Protein AF-A0A1G2QTK4-F1 (afdb_monomer_lite)

Secondary structure (DSSP, 8-state):
-HHHHHHHHHHHHHHHHHHHHHGGGSS--S-SS--HHHHHHTSPPPPTT-HHHHHHHHHHHHHHHHHHHT-HHHHHHHHHHHHHHHHHHHHHHHHS-------------S----HHHHHHHHHHHHHHTS----

Radius of gyration: 35.67 Å; chains: 1; bounding box: 51×39×108 Å

Structure (mmCIF, N/CA/C/O backbone):
data_AF-A0A1G2QTK4-F1
#
_entry.id   AF-A0A1G2QTK4-F1
#
loop_
_atom_site.group_PDB
_atom_site.id
_atom_site.type_symbol
_atom_site.label_atom_id
_atom_site.label_alt_id
_atom_site.label_comp_id
_atom_site.label_asym_id
_atom_site.label_entity_id
_atom_site.label_seq_id
_atom_site.pdbx_PDB_ins_code
_atom_site.Cartn_x
_atom_site.Cartn_y
_atom_site.Cartn_z
_atom_site.occupancy
_atom_site.B_iso_or_equiv
_atom_site.auth_seq_id
_atom_site.auth_comp_id
_atom_site.auth_asym_id
_atom_site.auth_atom_id
_atom_site.pdbx_PDB_model_num
ATOM 1 N N . MET A 1 1 ? -5.286 1.760 17.835 1.00 52.72 1 MET A N 1
ATOM 2 C CA . MET A 1 1 ? -5.553 0.555 17.011 1.00 52.72 1 MET A CA 1
ATOM 3 C C . MET A 1 1 ? -5.730 0.862 15.523 1.00 52.72 1 MET A C 1
ATOM 5 O O . MET A 1 1 ? -5.081 0.203 14.730 1.00 52.72 1 MET A O 1
ATOM 9 N N . LYS A 1 2 ? -6.522 1.873 15.123 1.00 57.59 2 LYS A N 1
ATOM 10 C CA . LYS A 1 2 ? -6.710 2.231 13.698 1.00 57.59 2 LYS A CA 1
ATOM 11 C C . LYS A 1 2 ? -5.396 2.579 12.974 1.00 57.59 2 LYS A C 1
ATOM 13 O O . LYS A 1 2 ? -5.147 2.048 11.907 1.00 57.59 2 LYS A O 1
ATOM 18 N N . SER A 1 3 ? -4.527 3.373 13.609 1.00 71.50 3 SER A N 1
ATOM 19 C CA . SER A 1 3 ? -3.235 3.792 13.029 1.00 71.50 3 SER A CA 1
ATOM 20 C C . SER A 1 3 ? -2.274 2.623 12.752 1.00 71.50 3 SER A C 1
ATOM 22 O O . SER A 1 3 ? -1.705 2.539 11.670 1.00 71.50 3 SER A O 1
ATOM 24 N N . LEU A 1 4 ? -2.167 1.662 13.679 1.00 84.19 4 LEU A N 1
ATOM 25 C CA . LEU A 1 4 ? -1.341 0.459 13.498 1.00 84.19 4 LEU A CA 1
ATOM 26 C C . LEU A 1 4 ? -1.857 -0.432 12.362 1.00 84.19 4 LEU A C 1
ATOM 28 O O . LEU A 1 4 ? -1.067 -0.933 11.572 1.00 84.19 4 LEU A O 1
ATOM 32 N N . PHE A 1 5 ? -3.178 -0.591 12.257 1.00 79.94 5 PHE A N 1
ATOM 33 C CA . PHE A 1 5 ? -3.792 -1.354 11.172 1.00 79.94 5 PHE A CA 1
ATOM 34 C C . PHE A 1 5 ? -3.576 -0.678 9.812 1.00 79.94 5 PHE A C 1
ATOM 36 O O . PHE A 1 5 ? -3.157 -1.333 8.864 1.00 79.94 5 PHE A O 1
ATOM 43 N N . THR A 1 6 ? -3.772 0.641 9.722 1.00 83.44 6 THR A N 1
ATOM 44 C CA . THR A 1 6 ? -3.485 1.410 8.502 1.00 83.44 6 THR A CA 1
ATOM 45 C C . THR A 1 6 ? -2.008 1.323 8.112 1.00 83.44 6 THR A C 1
ATOM 47 O O . THR A 1 6 ? -1.704 1.121 6.940 1.00 83.44 6 THR A O 1
ATOM 50 N N . ALA A 1 7 ? -1.090 1.419 9.077 1.00 86.38 7 ALA A N 1
ATOM 51 C CA . ALA A 1 7 ? 0.343 1.289 8.827 1.00 86.38 7 ALA A CA 1
ATOM 52 C C . ALA A 1 7 ? 0.720 -0.115 8.326 1.00 86.38 7 ALA A C 1
ATOM 54 O O . ALA A 1 7 ? 1.494 -0.231 7.381 1.00 86.38 7 ALA A O 1
ATOM 55 N N . LEU A 1 8 ? 0.137 -1.172 8.904 1.00 86.12 8 LEU A N 1
ATOM 56 C CA . LEU A 1 8 ? 0.364 -2.555 8.477 1.00 86.12 8 LEU A CA 1
ATOM 57 C C . LEU A 1 8 ? -0.138 -2.799 7.046 1.00 86.12 8 LEU A C 1
ATOM 59 O O . LEU A 1 8 ? 0.553 -3.433 6.253 1.00 86.12 8 LEU A O 1
ATOM 63 N N . VAL A 1 9 ? -1.316 -2.264 6.704 1.00 85.75 9 VAL A N 1
ATOM 64 C CA . VAL A 1 9 ? -1.867 -2.347 5.344 1.00 85.75 9 VAL A CA 1
ATOM 65 C C . VAL A 1 9 ? -0.983 -1.580 4.359 1.00 85.75 9 VAL A C 1
ATOM 67 O O . VAL A 1 9 ? -0.624 -2.113 3.319 1.00 85.75 9 VAL A O 1
ATOM 70 N N . LEU A 1 10 ? -0.553 -0.359 4.679 1.00 85.50 10 LEU A N 1
ATOM 71 C CA . LEU A 1 10 ? 0.354 0.384 3.797 1.00 85.50 10 LEU A CA 1
ATOM 72 C C . LEU A 1 10 ? 1.693 -0.344 3.608 1.00 85.50 10 LEU A C 1
ATOM 74 O O . LEU A 1 10 ? 2.182 -0.446 2.485 1.00 85.50 10 LEU A O 1
ATOM 78 N N . ALA A 1 11 ? 2.257 -0.898 4.682 1.00 82.94 11 ALA A N 1
ATOM 79 C CA . ALA A 1 11 ? 3.500 -1.657 4.627 1.00 82.94 11 ALA A CA 1
ATOM 80 C C . ALA A 1 11 ? 3.375 -2.930 3.774 1.00 82.94 11 ALA A C 1
ATOM 82 O O . ALA A 1 11 ? 4.310 -3.254 3.046 1.00 82.94 11 ALA A O 1
ATOM 83 N N . SER A 1 12 ? 2.234 -3.628 3.806 1.00 78.56 12 SER A N 1
ATOM 84 C CA . SER A 1 12 ? 2.024 -4.816 2.971 1.00 78.56 12 SER A CA 1
ATOM 85 C C . SER A 1 12 ? 1.910 -4.469 1.487 1.00 78.56 12 SER A C 1
ATOM 87 O O . SER A 1 12 ? 2.503 -5.162 0.662 1.00 78.56 12 SER A O 1
ATOM 89 N N . PHE A 1 13 ? 1.239 -3.367 1.136 1.00 78.31 13 PHE A N 1
ATOM 90 C CA . PHE A 1 13 ? 1.187 -2.875 -0.245 1.00 78.31 13 PHE A CA 1
ATOM 91 C C . PHE A 1 13 ? 2.569 -2.450 -0.756 1.00 78.31 13 PHE A C 1
ATOM 93 O O . PHE A 1 13 ? 2.962 -2.837 -1.856 1.00 78.31 13 PHE A O 1
ATOM 100 N N . ILE A 1 14 ? 3.335 -1.710 0.050 1.00 79.50 14 ILE A N 1
ATOM 101 C CA . ILE A 1 14 ? 4.710 -1.312 -0.292 1.00 79.50 14 ILE A CA 1
ATOM 102 C C . ILE A 1 14 ? 5.608 -2.548 -0.431 1.00 79.50 14 ILE A C 1
ATOM 104 O O . ILE A 1 14 ? 6.387 -2.642 -1.378 1.00 79.50 14 ILE A O 1
ATOM 108 N N . GLY A 1 15 ? 5.460 -3.520 0.472 1.00 71.25 15 GLY A N 1
ATOM 109 C CA . GLY A 1 15 ? 6.162 -4.796 0.427 1.00 71.25 15 GLY A CA 1
ATOM 110 C C . GLY A 1 15 ? 5.858 -5.576 -0.849 1.00 71.25 15 GLY A C 1
ATOM 111 O O . GLY A 1 15 ? 6.791 -5.984 -1.529 1.00 71.25 15 GLY A O 1
ATOM 112 N N . LEU A 1 16 ? 4.586 -5.729 -1.231 1.00 68.31 16 LEU A N 1
ATOM 113 C CA . LEU A 1 16 ? 4.208 -6.403 -2.479 1.00 68.31 16 LEU A CA 1
ATOM 114 C C . LEU A 1 16 ? 4.822 -5.734 -3.712 1.00 68.31 16 LEU A C 1
ATOM 116 O O . LEU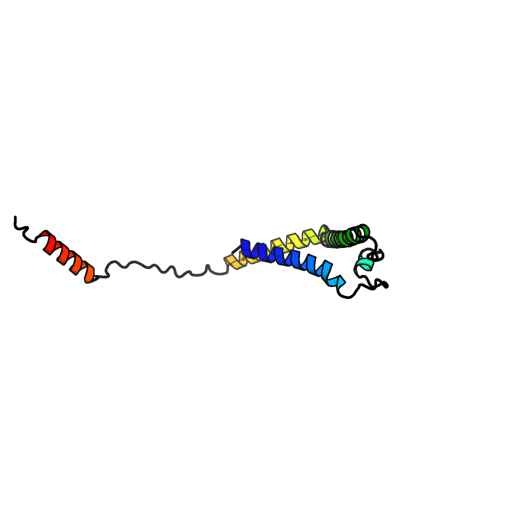 A 1 16 ? 5.288 -6.430 -4.610 1.00 68.31 16 LEU A O 1
ATOM 120 N N . ILE A 1 17 ? 4.846 -4.398 -3.753 1.00 68.88 17 ILE A N 1
ATOM 121 C CA . ILE A 1 17 ? 5.465 -3.654 -4.857 1.00 68.88 17 ILE A CA 1
ATOM 122 C C . ILE A 1 17 ? 6.976 -3.915 -4.880 1.00 68.88 17 ILE A C 1
ATOM 124 O O . ILE A 1 17 ? 7.528 -4.232 -5.931 1.00 68.88 17 ILE A O 1
ATOM 128 N N . GLY A 1 18 ? 7.642 -3.839 -3.724 1.00 63.25 18 GLY A N 1
ATOM 129 C CA . GLY A 1 18 ? 9.074 -4.109 -3.603 1.00 63.25 18 GLY A CA 1
ATOM 130 C C . GLY A 1 18 ? 9.434 -5.542 -3.997 1.00 63.25 18 GLY A C 1
ATOM 131 O O . GLY A 1 18 ? 10.262 -5.751 -4.876 1.00 63.25 18 GLY A O 1
ATOM 132 N N . PHE A 1 19 ? 8.782 -6.544 -3.410 1.00 58.28 19 PHE A N 1
ATOM 133 C CA . PHE A 1 19 ? 9.036 -7.950 -3.725 1.00 58.28 19 PHE A CA 1
ATOM 134 C C . PHE A 1 19 ? 8.650 -8.312 -5.163 1.00 58.28 19 PHE A C 1
ATOM 136 O O . PHE A 1 19 ? 9.341 -9.116 -5.778 1.00 58.28 19 PHE A O 1
ATOM 143 N N . GLY A 1 20 ? 7.609 -7.699 -5.731 1.00 59.72 20 GLY A N 1
ATOM 144 C CA . GLY A 1 20 ? 7.237 -7.901 -7.131 1.00 59.72 20 GLY A CA 1
ATOM 145 C C . GLY A 1 20 ? 8.263 -7.339 -8.118 1.00 59.72 20 GLY A C 1
ATOM 146 O O . GLY A 1 20 ? 8.498 -7.947 -9.155 1.00 59.72 20 GLY A O 1
ATOM 147 N N . VAL A 1 21 ? 8.899 -6.208 -7.789 1.00 59.03 21 VAL A N 1
ATOM 148 C CA . VAL A 1 21 ? 9.918 -5.571 -8.640 1.00 59.03 21 VAL A CA 1
ATOM 149 C C . VAL A 1 21 ? 11.299 -6.194 -8.442 1.00 59.03 21 VAL A C 1
ATOM 151 O O . VAL A 1 21 ? 12.023 -6.356 -9.412 1.00 59.03 21 VAL A O 1
ATOM 154 N N . PHE A 1 22 ? 11.681 -6.551 -7.214 1.00 54.38 22 PHE A N 1
ATOM 155 C CA . PHE A 1 22 ? 13.025 -7.057 -6.908 1.00 54.38 22 PHE A CA 1
ATOM 156 C C . PHE A 1 22 ? 13.123 -8.590 -6.897 1.00 54.38 22 PHE A C 1
ATOM 158 O O . PHE A 1 22 ? 14.178 -9.137 -7.212 1.00 54.38 22 PHE A O 1
ATOM 165 N N . GLY A 1 23 ? 12.036 -9.302 -6.585 1.00 53.31 23 GLY A N 1
ATOM 166 C CA . GLY A 1 23 ? 12.008 -10.768 -6.522 1.00 53.31 23 GLY A CA 1
ATOM 167 C C . GLY A 1 23 ? 12.140 -11.451 -7.885 1.00 53.31 23 GLY A C 1
ATOM 168 O O . GLY A 1 23 ? 12.580 -12.593 -7.959 1.00 53.31 23 GLY A O 1
ATOM 169 N N . THR A 1 24 ? 11.846 -10.743 -8.977 1.00 53.31 24 THR A N 1
ATOM 170 C CA . THR A 1 24 ? 12.010 -11.242 -10.352 1.00 53.31 24 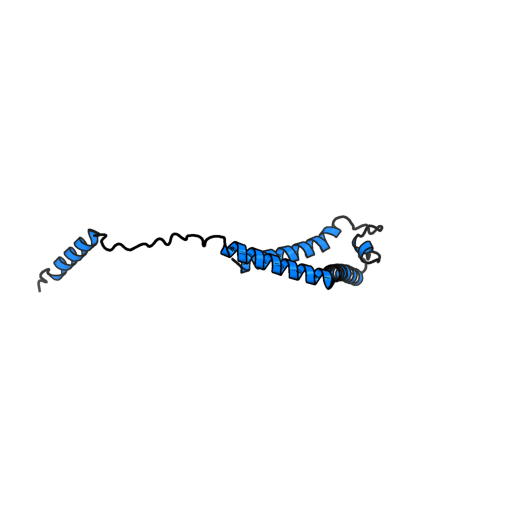THR A CA 1
ATOM 171 C C . THR A 1 24 ? 13.461 -11.237 -10.845 1.00 53.31 24 THR A C 1
ATOM 173 O O . THR A 1 24 ? 13.722 -11.694 -11.953 1.00 53.31 24 THR A O 1
ATOM 176 N N . HIS A 1 25 ? 14.418 -10.732 -10.057 1.00 54.34 25 HIS A N 1
ATOM 177 C CA . HIS A 1 25 ? 15.819 -10.578 -10.477 1.00 54.34 25 HIS A CA 1
ATOM 178 C C . HIS A 1 25 ? 16.786 -11.626 -9.921 1.00 54.34 25 HIS A C 1
ATOM 180 O O . HIS A 1 25 ? 17.960 -11.600 -10.287 1.00 54.34 25 HIS A O 1
ATOM 186 N N . ALA A 1 26 ? 16.333 -12.537 -9.056 1.00 49.09 26 ALA A N 1
ATOM 187 C CA . ALA A 1 26 ? 17.243 -13.431 -8.338 1.00 49.09 26 ALA A CA 1
ATOM 188 C C . ALA A 1 26 ? 17.904 -14.515 -9.219 1.00 49.09 26 ALA A C 1
ATOM 190 O O . ALA A 1 26 ? 18.947 -15.022 -8.826 1.00 49.09 26 ALA A O 1
ATOM 191 N N . ASP A 1 27 ? 17.357 -14.825 -10.403 1.00 46.25 27 ASP A N 1
ATOM 192 C CA . ASP A 1 27 ? 17.882 -15.895 -11.282 1.00 46.25 27 ASP A CA 1
ATOM 193 C C . ASP A 1 27 ? 17.902 -15.530 -12.786 1.00 46.25 27 ASP A C 1
ATOM 195 O O . ASP A 1 27 ? 18.323 -16.305 -13.636 1.00 46.25 27 ASP A O 1
ATOM 199 N N . MET A 1 28 ? 17.467 -14.316 -13.154 1.00 49.47 28 MET A N 1
ATOM 200 C CA . MET A 1 28 ? 17.245 -13.915 -14.558 1.00 49.47 28 MET A CA 1
ATOM 201 C C . MET A 1 28 ? 18.342 -12.998 -15.123 1.00 49.47 28 MET A C 1
ATOM 203 O O . MET A 1 28 ? 18.066 -12.129 -15.949 1.00 49.47 28 MET A O 1
ATOM 207 N N . GLN A 1 29 ? 19.586 -13.140 -14.655 1.00 52.00 29 GLN A N 1
ATOM 208 C CA . GLN A 1 29 ? 20.705 -12.315 -15.140 1.00 52.00 29 GLN A CA 1
ATOM 209 C C . GLN A 1 29 ? 21.130 -12.664 -16.577 1.00 52.00 29 GLN A C 1
ATOM 211 O O . GLN A 1 29 ? 21.695 -11.818 -17.269 1.00 52.00 29 GLN A O 1
ATOM 216 N N . ASN A 1 30 ? 20.784 -13.860 -17.067 1.00 52.25 30 ASN A N 1
ATOM 217 C CA . ASN A 1 30 ? 20.868 -14.179 -18.489 1.00 52.25 30 ASN A CA 1
ATOM 218 C C . ASN A 1 30 ? 19.581 -13.727 -19.182 1.00 52.25 30 ASN A C 1
ATOM 220 O O . ASN A 1 30 ? 18.565 -14.419 -19.191 1.00 52.25 30 ASN A O 1
ATOM 224 N N . HIS A 1 31 ? 19.636 -12.531 -19.766 1.00 56.56 31 HIS A N 1
ATOM 225 C CA . HIS A 1 31 ? 18.590 -11.935 -20.599 1.00 56.56 31 HIS A CA 1
ATOM 226 C C . HIS A 1 31 ? 18.410 -12.662 -21.951 1.00 56.56 31 HIS A C 1
ATOM 228 O O . HIS A 1 31 ? 18.193 -12.012 -22.974 1.00 56.56 31 HIS A O 1
ATOM 234 N N . ASP A 1 32 ? 18.481 -13.994 -21.976 1.00 54.41 32 ASP A N 1
ATOM 235 C CA . ASP A 1 32 ? 18.290 -14.840 -23.162 1.00 54.41 32 ASP A CA 1
ATOM 236 C C . ASP A 1 32 ? 16.793 -14.971 -23.511 1.00 54.41 32 ASP A C 1
ATOM 238 O O . ASP A 1 32 ? 16.256 -16.055 -23.714 1.00 54.41 32 ASP A O 1
ATOM 242 N N . GLY A 1 33 ? 16.082 -13.841 -23.528 1.00 55.56 33 GLY A N 1
ATOM 243 C CA . GLY A 1 33 ? 14.692 -13.736 -23.976 1.00 55.56 33 GLY A CA 1
ATOM 244 C C . GLY A 1 33 ? 13.614 -13.980 -22.914 1.00 55.56 33 GLY A C 1
ATOM 245 O O . GLY A 1 33 ? 12.487 -13.529 -23.095 1.00 55.56 33 GLY A O 1
ATOM 246 N N . ASN A 1 34 ? 13.929 -14.585 -21.765 1.00 59.75 34 ASN A N 1
ATOM 247 C CA . ASN A 1 34 ? 12.920 -14.949 -20.757 1.00 59.75 34 ASN A CA 1
ATOM 248 C C . ASN A 1 34 ? 12.641 -13.861 -19.705 1.00 59.75 34 ASN A C 1
ATOM 250 O O . ASN A 1 34 ? 12.498 -14.147 -18.523 1.00 59.75 34 ASN A O 1
ATOM 254 N N . CYS A 1 35 ? 12.524 -12.592 -20.098 1.00 71.69 35 CYS A N 1
ATOM 255 C CA . CYS A 1 35 ? 12.089 -11.550 -19.166 1.00 71.69 35 CYS A CA 1
ATOM 256 C C . CYS A 1 35 ? 10.562 -11.406 -19.198 1.00 71.69 35 CYS A C 1
ATOM 258 O O . CYS A 1 35 ? 10.000 -10.946 -20.191 1.00 71.69 35 CYS A O 1
ATOM 260 N N . ILE A 1 36 ? 9.873 -11.717 -18.095 1.00 70.81 36 ILE A N 1
ATOM 261 C CA . ILE A 1 36 ? 8.408 -11.554 -18.018 1.00 70.81 36 ILE A CA 1
ATOM 262 C C . ILE A 1 36 ? 7.975 -10.101 -18.277 1.00 70.81 36 ILE A C 1
ATOM 264 O O . ILE A 1 36 ? 6.946 -9.842 -18.897 1.00 70.81 36 ILE A O 1
ATOM 268 N N . ALA A 1 37 ? 8.809 -9.138 -17.882 1.00 69.38 37 ALA A N 1
ATOM 269 C CA . ALA A 1 37 ? 8.567 -7.729 -18.145 1.00 69.38 37 ALA A CA 1
ATOM 270 C C . ALA A 1 37 ? 8.703 -7.357 -19.630 1.00 69.38 37 ALA A C 1
ATOM 272 O O . ALA A 1 37 ? 8.019 -6.438 -20.082 1.00 69.38 37 ALA A O 1
ATOM 273 N N . ALA A 1 38 ? 9.532 -8.079 -20.393 1.00 71.50 38 ALA A N 1
ATOM 274 C CA . ALA A 1 38 ? 9.652 -7.880 -21.834 1.00 71.50 38 ALA A CA 1
ATOM 275 C C . ALA A 1 38 ? 8.360 -8.279 -22.557 1.00 71.50 38 ALA A C 1
ATOM 277 O O . ALA A 1 38 ? 7.876 -7.533 -23.408 1.00 71.50 38 ALA A O 1
ATOM 278 N N . ALA A 1 39 ? 7.740 -9.388 -22.138 1.00 70.19 39 ALA A N 1
ATOM 279 C CA . ALA A 1 39 ? 6.441 -9.819 -22.652 1.00 70.19 39 ALA A CA 1
ATOM 280 C C . ALA A 1 39 ? 5.327 -8.800 -22.351 1.00 70.19 39 ALA A C 1
ATOM 282 O O . ALA A 1 39 ? 4.502 -8.511 -23.212 1.00 70.19 39 ALA A O 1
ATOM 283 N N . VAL A 1 40 ? 5.327 -8.209 -21.150 1.00 69.06 40 VAL A N 1
ATOM 284 C CA . VAL A 1 40 ? 4.313 -7.218 -20.741 1.00 69.06 40 VAL A CA 1
ATOM 285 C C . VAL A 1 40 ? 4.482 -5.872 -21.458 1.00 69.06 40 VAL A C 1
ATOM 287 O O . VAL A 1 40 ? 3.497 -5.173 -21.692 1.00 69.06 40 VAL A O 1
ATOM 290 N N . GLN A 1 41 ? 5.710 -5.473 -21.800 1.00 73.06 41 GLN A N 1
ATOM 291 C CA . GLN A 1 41 ? 5.970 -4.192 -22.471 1.00 73.06 41 GLN A CA 1
ATOM 292 C C . GLN A 1 41 ? 6.120 -4.279 -23.991 1.00 73.06 41 GLN A C 1
ATOM 294 O O . GLN A 1 41 ? 6.129 -3.232 -24.641 1.00 73.06 41 GLN A O 1
ATOM 299 N N . GLY A 1 42 ? 6.276 -5.479 -24.554 1.00 72.12 42 GLY A N 1
ATOM 300 C CA . GLY A 1 42 ? 6.617 -5.665 -25.966 1.00 72.12 42 GLY A CA 1
ATOM 301 C C . GLY A 1 42 ? 7.995 -5.096 -26.327 1.00 72.12 42 GLY A C 1
ATOM 302 O O . GLY A 1 42 ? 8.181 -4.600 -27.435 1.00 72.12 42 GLY A O 1
ATOM 303 N N . LYS A 1 43 ? 8.937 -5.090 -25.375 1.00 74.88 43 LYS A N 1
ATOM 304 C CA . LYS A 1 43 ? 10.294 -4.541 -25.531 1.00 74.88 43 LYS A CA 1
ATOM 305 C C . LYS A 1 43 ? 11.315 -5.476 -24.911 1.00 74.88 43 LYS A C 1
ATOM 307 O O . LYS A 1 43 ? 11.048 -6.023 -23.847 1.00 74.88 43 LYS A O 1
ATOM 312 N N . ASP A 1 44 ? 12.493 -5.581 -25.512 1.00 76.00 44 ASP A N 1
ATOM 313 C CA . ASP A 1 44 ? 13.582 -6.379 -24.951 1.00 76.00 44 ASP A CA 1
ATOM 314 C C . ASP A 1 44 ? 14.026 -5.864 -23.579 1.00 76.00 44 ASP A C 1
ATOM 316 O O . ASP A 1 44 ? 14.013 -4.661 -23.296 1.00 76.00 44 ASP A O 1
ATOM 320 N N . CYS A 1 45 ? 14.442 -6.794 -22.718 1.00 76.38 45 CYS A N 1
ATOM 321 C CA . CYS A 1 45 ? 14.973 -6.445 -21.409 1.00 76.38 45 CYS A CA 1
ATOM 322 C C . CYS A 1 45 ? 16.324 -5.730 -21.579 1.00 76.38 45 CYS A C 1
ATOM 324 O O . CYS A 1 45 ? 17.223 -6.280 -22.226 1.00 76.38 45 CYS A O 1
ATOM 326 N N . PRO A 1 46 ? 16.501 -4.517 -21.025 1.00 72.25 46 PRO A N 1
ATOM 327 C CA . PRO A 1 46 ? 17.756 -3.800 -21.160 1.00 72.25 46 PRO A CA 1
ATOM 328 C C . PRO A 1 46 ? 18.871 -4.571 -20.453 1.00 72.25 46 PRO A C 1
ATOM 330 O O . PRO A 1 46 ? 18.791 -4.841 -19.254 1.00 72.25 46 PRO A O 1
ATOM 333 N N . LYS A 1 47 ? 19.944 -4.874 -21.191 1.00 70.50 47 LYS A N 1
ATOM 334 C CA . LYS A 1 47 ? 21.189 -5.373 -20.598 1.00 70.50 47 LYS A CA 1
ATOM 335 C C . LYS A 1 47 ? 21.710 -4.315 -19.617 1.00 70.50 47 LYS A C 1
ATOM 337 O O . LYS A 1 47 ? 21.609 -3.120 -19.897 1.00 70.50 47 LYS A O 1
ATOM 342 N N . GLN A 1 48 ? 22.289 -4.737 -18.491 1.00 65.00 48 GLN A N 1
ATOM 343 C CA . GLN A 1 48 ? 22.767 -3.879 -17.384 1.00 65.00 48 GLN A CA 1
ATOM 344 C C . GLN A 1 48 ? 23.836 -2.820 -17.753 1.00 65.00 48 GLN A C 1
ATOM 346 O O . GLN A 1 48 ? 24.393 -2.170 -16.875 1.00 65.00 48 GLN A O 1
ATOM 351 N N . SER A 1 49 ? 24.129 -2.598 -19.034 1.00 65.25 49 SER A N 1
ATOM 352 C CA . SER A 1 49 ? 25.097 -1.606 -19.498 1.00 65.25 49 SER A CA 1
ATOM 353 C C . SER A 1 49 ? 24.614 -0.156 -19.374 1.00 65.25 49 SER A C 1
ATOM 355 O O . SER A 1 49 ? 25.442 0.751 -19.389 1.00 65.25 49 SER A O 1
ATOM 357 N N . ASN A 1 50 ? 23.303 0.094 -19.249 1.00 72.88 50 ASN A N 1
ATOM 358 C CA . ASN A 1 50 ? 22.759 1.451 -19.153 1.00 72.88 50 ASN A CA 1
ATOM 359 C C . ASN A 1 50 ? 21.706 1.585 -18.040 1.00 72.88 50 ASN A C 1
ATOM 361 O O . ASN A 1 50 ? 20.567 1.129 -18.166 1.00 72.88 50 ASN A O 1
ATOM 365 N N . LEU A 1 51 ? 22.087 2.287 -16.968 1.00 75.69 51 LEU A N 1
ATOM 366 C CA . LEU A 1 51 ? 21.253 2.554 -15.794 1.00 75.69 51 LEU A CA 1
ATOM 367 C C . LEU A 1 51 ? 19.951 3.294 -16.151 1.00 75.69 51 LEU A C 1
ATOM 369 O O . LEU A 1 51 ? 18.889 2.960 -15.630 1.00 75.69 51 LEU A O 1
ATOM 373 N N . ALA A 1 52 ? 19.999 4.263 -17.069 1.00 78.31 52 ALA A N 1
ATOM 374 C CA . ALA A 1 52 ? 18.813 5.020 -17.470 1.00 78.31 52 ALA A CA 1
ATOM 375 C C . ALA A 1 52 ? 17.808 4.144 -18.238 1.00 78.31 52 ALA A C 1
ATOM 377 O O . ALA A 1 52 ? 16.600 4.226 -18.000 1.00 78.31 52 ALA A O 1
ATOM 378 N N . ALA A 1 53 ? 18.297 3.258 -19.113 1.00 74.38 53 ALA A N 1
ATOM 379 C CA . ALA A 1 53 ? 17.457 2.286 -19.817 1.00 74.38 53 ALA A CA 1
ATOM 380 C C . ALA A 1 53 ? 16.823 1.279 -18.842 1.00 74.38 53 ALA A C 1
ATOM 382 O O . ALA A 1 53 ? 15.638 0.973 -18.946 1.00 74.38 53 ALA A O 1
ATOM 383 N N . TYR A 1 54 ? 17.584 0.835 -17.841 1.00 75.31 54 TYR A N 1
ATOM 384 C CA . TYR A 1 54 ? 17.082 -0.017 -16.768 1.00 75.31 54 TYR A CA 1
ATOM 385 C C . TYR A 1 54 ? 15.960 0.663 -15.967 1.00 75.31 54 TYR A C 1
ATOM 387 O O . TYR A 1 54 ? 14.870 0.107 -15.840 1.00 75.31 54 TYR A O 1
ATOM 395 N N . LEU A 1 55 ? 16.176 1.884 -15.469 1.00 78.50 55 LEU A N 1
ATOM 396 C CA . LEU A 1 55 ? 15.177 2.620 -14.683 1.00 78.50 55 LEU A CA 1
ATOM 397 C C . LEU A 1 55 ? 13.901 2.899 -15.478 1.00 78.50 55 LEU A C 1
ATOM 399 O O . LEU A 1 55 ? 12.803 2.651 -14.986 1.00 78.50 55 LEU A O 1
ATOM 403 N N . THR A 1 56 ? 14.029 3.384 -16.712 1.00 81.88 56 THR A N 1
ATOM 404 C CA . THR A 1 56 ? 12.869 3.684 -17.566 1.00 81.88 56 THR A CA 1
ATOM 405 C C . THR A 1 56 ? 12.065 2.433 -17.909 1.00 81.88 56 THR A C 1
ATOM 407 O O . THR A 1 56 ? 10.835 2.486 -17.889 1.00 81.88 56 THR A O 1
ATOM 410 N N . PHE A 1 57 ? 12.731 1.298 -18.140 1.00 81.25 57 PHE A N 1
ATOM 411 C CA . PHE A 1 57 ? 12.069 0.012 -18.330 1.00 81.25 57 PHE A CA 1
ATOM 412 C C . PHE A 1 57 ? 11.277 -0.395 -17.082 1.00 81.25 57 PHE A C 1
ATOM 414 O O . PHE A 1 57 ? 10.078 -0.636 -17.185 1.00 81.25 57 PHE A O 1
ATOM 421 N N . HIS A 1 58 ? 11.879 -0.375 -15.889 1.00 77.88 58 HIS A N 1
ATOM 422 C CA . HIS A 1 58 ? 11.193 -0.781 -14.652 1.00 77.88 58 HIS A CA 1
ATOM 423 C C . HIS A 1 58 ? 10.049 0.167 -14.265 1.00 77.88 58 HIS A C 1
ATOM 425 O O . HIS A 1 58 ? 8.964 -0.285 -13.898 1.00 77.88 58 HIS A O 1
ATOM 431 N N . LEU A 1 59 ? 10.235 1.479 -14.431 1.00 81.44 59 LEU A N 1
ATOM 432 C CA . LEU A 1 59 ? 9.169 2.467 -14.242 1.00 81.44 59 LEU A CA 1
ATOM 433 C C . LEU A 1 59 ? 8.018 2.264 -15.239 1.00 81.44 59 LEU A C 1
ATOM 435 O O . LEU A 1 59 ? 6.853 2.438 -14.883 1.00 81.44 59 LEU A O 1
ATOM 439 N N . GLY A 1 60 ? 8.326 1.841 -16.468 1.00 79.38 60 GLY A N 1
ATOM 440 C CA . GLY A 1 60 ? 7.335 1.448 -17.469 1.00 79.38 60 GLY A CA 1
ATOM 441 C C . GLY A 1 60 ? 6.477 0.258 -17.033 1.00 79.38 60 GLY A C 1
ATOM 442 O O . GLY A 1 60 ? 5.270 0.271 -17.273 1.00 79.38 60 GLY A O 1
ATOM 443 N N . ILE A 1 61 ? 7.060 -0.727 -16.331 1.00 77.38 61 ILE A N 1
ATOM 444 C CA . ILE A 1 61 ? 6.326 -1.890 -15.802 1.00 77.38 61 ILE A CA 1
ATOM 445 C C . ILE A 1 61 ? 5.315 -1.390 -14.779 1.00 77.38 61 ILE A C 1
ATOM 447 O O . ILE A 1 61 ? 4.122 -1.652 -14.902 1.00 77.38 61 ILE A O 1
ATOM 451 N N . ILE A 1 62 ? 5.790 -0.610 -13.807 1.00 76.31 62 ILE A N 1
ATOM 452 C CA . ILE A 1 62 ? 4.963 -0.059 -12.732 1.00 76.31 62 ILE A CA 1
ATOM 453 C C . ILE A 1 62 ? 3.819 0.771 -13.316 1.00 76.31 62 ILE A C 1
ATOM 455 O O . ILE A 1 62 ? 2.672 0.622 -12.892 1.00 76.31 62 ILE A O 1
ATOM 459 N N . LYS A 1 63 ? 4.105 1.602 -14.325 1.00 78.69 63 LYS A N 1
ATOM 460 C CA . LYS A 1 63 ? 3.092 2.385 -15.033 1.00 78.69 63 LYS A CA 1
ATOM 461 C C . LYS A 1 63 ? 2.052 1.484 -15.695 1.00 78.69 63 LYS A C 1
ATOM 463 O O . LYS A 1 63 ? 0.876 1.665 -15.413 1.00 78.69 63 LYS A O 1
ATOM 468 N N . ASN A 1 64 ? 2.462 0.520 -16.520 1.00 73.25 64 ASN A N 1
ATOM 469 C CA . ASN A 1 64 ? 1.537 -0.364 -17.234 1.00 73.25 64 ASN A CA 1
ATOM 470 C C . ASN A 1 64 ? 0.678 -1.194 -16.278 1.00 73.25 64 ASN A C 1
ATOM 472 O O . ASN A 1 64 ? -0.528 -1.309 -16.491 1.00 73.25 64 ASN A O 1
ATOM 476 N N . PHE A 1 65 ? 1.262 -1.732 -15.206 1.00 69.31 65 PHE A N 1
ATOM 477 C CA . PHE A 1 65 ? 0.501 -2.451 -14.187 1.00 69.31 65 PHE A CA 1
ATOM 478 C C . PHE A 1 65 ? -0.491 -1.530 -13.479 1.00 69.31 65 PHE A C 1
ATOM 480 O O . PHE A 1 65 ? -1.650 -1.900 -13.321 1.00 69.31 65 PHE A O 1
ATOM 487 N N . SER A 1 66 ? -0.078 -0.311 -13.129 1.00 68.75 66 SER A N 1
ATOM 488 C CA . SER A 1 66 ? -0.962 0.670 -12.494 1.00 68.75 66 SER A CA 1
ATOM 489 C C . SER A 1 66 ? -2.106 1.077 -13.428 1.00 68.75 66 SER A C 1
ATOM 491 O O . SER A 1 66 ? -3.268 1.012 -13.047 1.00 68.75 66 SER A O 1
ATOM 493 N N . THR A 1 67 ? -1.830 1.429 -14.683 1.00 68.94 67 THR A N 1
ATOM 494 C CA . THR A 1 67 ? -2.874 1.865 -15.625 1.00 68.94 67 THR A CA 1
ATOM 495 C C . THR A 1 67 ? -3.809 0.735 -16.045 1.00 68.94 67 THR A C 1
ATOM 497 O O . THR A 1 67 ? -4.984 0.985 -16.288 1.00 68.94 67 THR A O 1
ATOM 500 N N . THR A 1 68 ? -3.318 -0.506 -16.113 1.00 65.12 68 THR A N 1
ATOM 501 C CA . THR A 1 68 ? -4.150 -1.673 -16.453 1.00 65.12 68 THR A CA 1
ATOM 502 C C . THR A 1 68 ? -5.012 -2.104 -15.266 1.00 65.12 68 THR A C 1
ATOM 504 O O . THR A 1 68 ? -6.17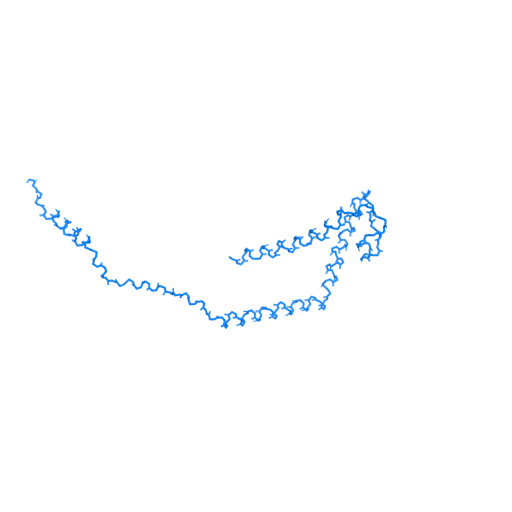8 -2.449 -15.448 1.00 65.12 68 THR A O 1
ATOM 507 N N . ALA A 1 69 ? -4.481 -2.027 -14.040 1.00 60.47 69 ALA A N 1
ATOM 508 C CA . ALA A 1 69 ? -5.247 -2.278 -12.821 1.00 60.47 69 ALA A CA 1
ATOM 509 C C . ALA A 1 69 ? -6.331 -1.211 -12.579 1.00 60.47 69 ALA A C 1
ATOM 511 O O . ALA A 1 69 ? -7.406 -1.530 -12.067 1.00 60.47 69 ALA A O 1
ATOM 512 N N . PHE A 1 70 ? -6.086 0.034 -13.000 1.00 56.84 70 PHE A N 1
ATOM 513 C CA . PHE A 1 70 ? -7.008 1.166 -12.877 1.00 56.84 70 PHE A CA 1
ATOM 514 C C . PHE A 1 70 ? -7.649 1.565 -14.215 1.00 56.84 70 PHE A C 1
ATOM 516 O O . PHE A 1 70 ? -7.738 2.750 -14.538 1.00 56.84 70 PHE A O 1
ATOM 523 N N . ASN A 1 71 ? -8.148 0.603 -14.995 1.00 62.16 71 ASN A N 1
ATOM 524 C CA . ASN A 1 71 ? -9.136 0.944 -16.016 1.00 62.16 71 ASN A CA 1
ATOM 525 C C . ASN A 1 71 ? -10.370 1.546 -15.307 1.00 62.16 71 ASN A C 1
ATOM 527 O O . ASN A 1 71 ? -10.736 1.090 -14.223 1.00 62.16 71 ASN A O 1
ATOM 531 N N . TYR A 1 72 ? -11.026 2.562 -15.879 1.00 61.22 72 TYR A N 1
ATOM 532 C CA . TYR A 1 72 ? -12.180 3.232 -15.253 1.00 61.22 72 TYR A CA 1
ATOM 533 C C . TYR A 1 72 ? -13.239 2.235 -14.757 1.00 61.22 72 TYR A C 1
ATOM 535 O O . TYR A 1 72 ? -13.848 2.442 -13.709 1.00 61.22 72 TYR A O 1
ATOM 543 N N . SER A 1 73 ? -13.399 1.117 -15.473 1.00 64.25 73 SER A N 1
ATOM 544 C CA . SER A 1 73 ? -14.308 0.031 -15.105 1.00 64.25 73 SER A CA 1
ATOM 545 C C . SER A 1 73 ? -13.823 -0.841 -13.938 1.00 64.25 73 SER A C 1
ATOM 547 O O . SER A 1 73 ? -14.647 -1.344 -13.185 1.00 64.25 73 SER A O 1
ATOM 549 N N . THR A 1 74 ? -12.519 -1.067 -13.769 1.00 65.50 74 THR A N 1
ATOM 550 C CA . THR A 1 74 ? -11.985 -1.871 -12.653 1.00 65.50 74 THR A CA 1
ATOM 551 C C . THR A 1 74 ? -11.834 -1.027 -11.393 1.00 65.50 74 THR A C 1
ATOM 553 O O . THR A 1 74 ? -12.122 -1.499 -10.295 1.00 65.50 74 THR A O 1
ATOM 556 N N . ALA A 1 75 ? -11.473 0.248 -11.548 1.00 68.69 75 ALA A N 1
ATOM 557 C CA . ALA A 1 75 ? -11.448 1.220 -10.464 1.00 68.69 75 ALA A CA 1
ATOM 558 C C . ALA A 1 75 ? -12.850 1.442 -9.874 1.00 68.69 75 ALA A C 1
ATOM 560 O O . ALA A 1 75 ? -13.005 1.443 -8.654 1.00 68.69 75 ALA A O 1
ATOM 561 N N . SER A 1 76 ? -13.885 1.560 -10.715 1.00 69.25 76 SER A N 1
ATOM 562 C CA . SER A 1 76 ? -15.268 1.692 -10.242 1.00 69.25 76 SER A CA 1
ATOM 563 C C . SER A 1 76 ? -15.759 0.438 -9.512 1.00 69.25 76 SER A C 1
ATOM 565 O O . SER A 1 76 ? -16.390 0.562 -8.463 1.00 69.25 76 SER A O 1
ATOM 567 N N . LEU A 1 77 ? -15.408 -0.763 -9.990 1.00 76.81 77 LEU A N 1
ATOM 568 C CA . LEU A 1 77 ? -15.724 -2.029 -9.317 1.00 76.81 77 LEU A CA 1
ATOM 569 C C . LEU A 1 77 ? -15.004 -2.181 -7.970 1.00 76.81 77 LEU A C 1
ATOM 571 O O . LEU A 1 77 ? -15.607 -2.658 -7.011 1.00 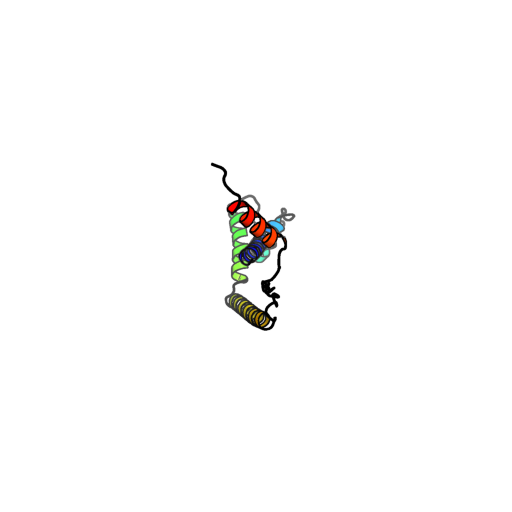76.81 77 LEU A O 1
ATOM 575 N N . LEU A 1 78 ? -13.744 -1.749 -7.870 1.00 77.94 78 LEU A N 1
ATOM 576 C CA . LEU A 1 78 ? -12.998 -1.731 -6.607 1.00 77.94 78 LEU A CA 1
ATOM 577 C C . LEU A 1 78 ? -13.605 -0.749 -5.600 1.00 77.94 78 LEU A C 1
ATOM 579 O O . LEU A 1 78 ? -13.747 -1.076 -4.426 1.00 77.94 78 LEU A O 1
ATOM 583 N N . ILE A 1 79 ? -14.004 0.441 -6.050 1.00 82.12 79 ILE A N 1
ATOM 584 C CA . ILE A 1 79 ? -14.686 1.416 -5.192 1.00 82.12 79 ILE A CA 1
ATOM 585 C C . ILE A 1 79 ? -16.033 0.853 -4.724 1.00 82.12 79 ILE A C 1
ATOM 587 O O . ILE A 1 79 ? -16.350 0.921 -3.537 1.00 82.12 79 ILE A O 1
ATOM 591 N N . LEU A 1 80 ? -16.805 0.243 -5.627 1.00 82.00 80 LEU A N 1
ATOM 592 C CA . LEU A 1 80 ? -18.095 -0.353 -5.294 1.00 82.00 80 LEU A CA 1
ATOM 593 C C . LEU A 1 80 ? -17.951 -1.520 -4.308 1.00 82.00 80 LEU A C 1
ATOM 595 O O . LEU A 1 80 ? -18.739 -1.620 -3.368 1.00 82.00 80 LEU A O 1
ATOM 599 N N . SER A 1 81 ? -16.931 -2.368 -4.468 1.00 82.62 81 SER A N 1
ATOM 600 C CA . SER A 1 81 ? -16.674 -3.477 -3.544 1.00 82.62 81 SER A CA 1
ATOM 601 C C . SER A 1 81 ? -16.233 -2.981 -2.165 1.00 82.62 81 SER A C 1
ATOM 603 O O . SER A 1 81 ? -16.719 -3.488 -1.157 1.00 82.62 81 SER A O 1
ATOM 605 N N . LEU A 1 82 ? -15.405 -1.934 -2.093 1.00 87.88 82 LEU A N 1
ATOM 606 C CA . LEU A 1 82 ? -15.019 -1.290 -0.834 1.00 87.88 82 LEU A CA 1
ATOM 607 C C . LEU A 1 82 ? -16.225 -0.677 -0.110 1.00 87.88 82 LEU A C 1
ATOM 609 O O . LEU A 1 82 ? -16.362 -0.845 1.103 1.00 87.88 82 LEU A O 1
ATOM 613 N N . ILE A 1 83 ? -17.125 -0.016 -0.846 1.00 88.19 83 ILE A N 1
ATOM 614 C CA . ILE A 1 83 ? -18.381 0.516 -0.298 1.00 88.19 83 ILE A CA 1
ATOM 615 C C . ILE A 1 83 ? -19.257 -0.630 0.219 1.00 88.19 83 ILE A C 1
ATOM 617 O O . ILE A 1 83 ? -19.742 -0.565 1.349 1.00 88.19 83 ILE A O 1
ATOM 621 N N . ALA A 1 84 ? -19.421 -1.703 -0.559 1.00 88.25 84 ALA A N 1
ATOM 622 C CA . ALA A 1 84 ? -20.215 -2.865 -0.167 1.00 88.25 84 ALA A CA 1
ATOM 623 C C . ALA A 1 84 ? -19.663 -3.545 1.097 1.00 88.25 84 ALA A C 1
ATOM 625 O O . ALA A 1 84 ? -20.428 -3.851 2.012 1.00 88.25 84 ALA A O 1
ATOM 626 N N . ILE A 1 85 ? -18.340 -3.711 1.197 1.00 90.81 85 ILE A N 1
ATOM 627 C CA . ILE A 1 85 ? -17.671 -4.250 2.390 1.00 90.81 85 ILE A CA 1
ATOM 628 C C . ILE A 1 85 ? -17.876 -3.317 3.587 1.00 90.81 85 ILE A C 1
ATOM 630 O O . ILE A 1 85 ? -18.186 -3.789 4.678 1.00 90.81 85 ILE A O 1
ATOM 634 N N . GLY A 1 86 ? -17.753 -2.000 3.398 1.00 87.12 86 GLY A N 1
ATOM 635 C CA . GLY A 1 86 ? -17.993 -1.013 4.452 1.00 87.12 86 GLY A CA 1
ATOM 636 C C . GLY A 1 86 ? -19.425 -1.058 4.992 1.00 87.12 86 GLY A C 1
ATOM 637 O O . GLY A 1 86 ? -19.627 -1.038 6.207 1.00 87.12 86 GLY A O 1
ATOM 638 N N . ILE A 1 87 ? -20.416 -1.186 4.106 1.00 86.69 87 ILE A N 1
ATOM 639 C CA . ILE A 1 87 ? -21.831 -1.333 4.475 1.00 86.69 87 ILE A CA 1
ATOM 640 C C . ILE A 1 87 ? -22.057 -2.659 5.208 1.00 86.69 87 ILE A C 1
ATOM 642 O O . ILE A 1 87 ? -22.635 -2.661 6.295 1.00 86.69 87 ILE A O 1
ATOM 646 N N . ALA A 1 88 ? -21.563 -3.773 4.663 1.00 85.50 88 ALA A N 1
ATOM 647 C CA . ALA A 1 88 ? -21.688 -5.093 5.276 1.00 85.50 88 ALA A CA 1
ATOM 648 C C . ALA A 1 88 ? -21.047 -5.133 6.672 1.00 85.50 88 ALA A C 1
ATOM 650 O O . ALA A 1 88 ? -21.649 -5.632 7.622 1.00 85.50 88 ALA A O 1
ATOM 651 N N . PHE A 1 89 ? -19.864 -4.536 6.826 1.00 85.94 89 PHE A N 1
ATOM 652 C CA . PHE A 1 89 ? -19.185 -4.413 8.110 1.00 85.94 89 PHE A CA 1
ATOM 653 C C . PHE A 1 89 ? -19.961 -3.518 9.085 1.00 85.94 89 PHE A C 1
ATOM 655 O O . PHE A 1 89 ? -20.098 -3.862 10.254 1.00 85.94 89 PHE A O 1
ATOM 662 N N . GLY A 1 90 ? -20.528 -2.401 8.619 1.00 81.94 90 GLY A N 1
ATOM 663 C CA . GLY A 1 90 ? -21.371 -1.526 9.438 1.00 81.94 90 GLY A CA 1
ATOM 664 C C . GLY A 1 90 ? -22.639 -2.218 9.950 1.00 81.94 90 GLY A C 1
ATOM 665 O O . GLY A 1 90 ? -23.003 -2.047 11.114 1.00 81.94 90 GLY A O 1
ATOM 666 N N . ILE A 1 91 ? -23.283 -3.034 9.112 1.00 81.62 91 ILE A N 1
ATOM 667 C CA . ILE A 1 91 ? -24.438 -3.859 9.497 1.00 81.62 91 ILE A CA 1
ATOM 668 C C . ILE A 1 91 ? -24.009 -4.927 10.508 1.00 81.62 91 ILE A C 1
ATOM 670 O O . ILE A 1 91 ? -24.651 -5.082 11.547 1.00 81.62 91 ILE A O 1
ATOM 674 N N . LEU A 1 92 ? -22.892 -5.613 10.252 1.00 80.81 92 LEU A N 1
ATOM 675 C CA . LEU A 1 92 ? -22.361 -6.633 11.151 1.00 80.81 92 LEU A CA 1
ATOM 676 C C . LEU A 1 92 ? -22.040 -6.048 12.530 1.00 80.81 92 LEU A C 1
ATOM 678 O O . LEU A 1 92 ? -22.472 -6.595 13.535 1.00 80.81 92 LEU A O 1
ATOM 682 N N . VAL A 1 93 ? -21.369 -4.897 12.596 1.00 78.38 93 VAL A N 1
ATOM 683 C CA . VAL A 1 93 ? -21.048 -4.214 13.862 1.00 78.38 93 VAL A CA 1
ATOM 684 C C . VAL A 1 93 ? -22.305 -3.759 14.610 1.00 78.38 93 VAL A C 1
ATOM 686 O O . VAL A 1 93 ? -22.293 -3.724 15.835 1.00 78.38 93 VAL A O 1
ATOM 689 N N . ARG A 1 94 ? -23.401 -3.435 13.910 1.00 72.81 94 ARG A N 1
ATOM 690 C CA . ARG A 1 94 ? -24.692 -3.116 14.548 1.00 72.81 94 ARG A CA 1
ATOM 691 C C . ARG A 1 94 ? -25.418 -4.350 15.091 1.00 72.81 94 ARG A C 1
ATOM 693 O O . ARG A 1 94 ? -26.163 -4.218 16.058 1.00 72.81 94 ARG A O 1
ATOM 700 N N . HIS A 1 95 ? -25.236 -5.517 14.474 1.00 68.19 95 HIS A N 1
ATOM 701 C CA . HIS A 1 95 ? -25.860 -6.775 14.904 1.00 68.19 95 HIS A CA 1
ATOM 702 C C . HIS A 1 95 ? -25.024 -7.578 15.899 1.00 68.19 95 HIS A C 1
ATOM 704 O O . HIS A 1 95 ? -25.577 -8.368 16.664 1.00 68.19 95 HIS A O 1
ATOM 710 N N . VAL A 1 96 ? -23.712 -7.360 15.939 1.00 67.75 96 VAL A N 1
ATOM 711 C CA . VAL A 1 96 ? -22.884 -7.797 17.057 1.00 67.75 96 VAL A CA 1
ATOM 712 C C . VAL A 1 96 ? -23.297 -6.935 18.241 1.00 67.75 96 VAL A C 1
ATOM 714 O O . VAL A 1 96 ? -23.028 -5.735 18.268 1.00 67.75 96 VAL A O 1
ATOM 717 N N . ALA A 1 97 ? -24.015 -7.543 19.191 1.00 61.59 97 ALA A N 1
ATOM 718 C CA . ALA A 1 97 ? -24.388 -6.890 20.437 1.00 61.59 97 ALA A CA 1
ATOM 719 C C . ALA A 1 97 ? -23.160 -6.141 20.977 1.00 61.59 97 ALA A C 1
ATOM 721 O O . ALA A 1 97 ? -22.066 -6.724 20.954 1.00 61.59 97 ALA A O 1
ATOM 722 N N . PRO A 1 98 ? -23.304 -4.877 21.431 1.00 63.78 98 PRO A N 1
ATOM 723 C CA . PRO A 1 98 ? -22.180 -4.169 22.026 1.00 63.78 98 PRO A CA 1
ATOM 724 C C . PRO A 1 98 ? -21.562 -5.120 23.047 1.00 63.78 98 PRO A C 1
ATOM 726 O O . PRO A 1 98 ? -22.334 -5.760 23.778 1.00 63.78 98 PRO A O 1
ATOM 729 N N . PRO A 1 99 ? -20.221 -5.293 23.068 1.00 57.72 99 PRO A N 1
ATOM 730 C CA . PRO A 1 99 ? -19.607 -6.111 24.092 1.00 57.72 99 PRO A CA 1
ATOM 731 C C . PRO A 1 99 ? -20.211 -5.619 25.393 1.00 57.72 99 PRO A C 1
ATOM 733 O O . PRO A 1 99 ? -20.157 -4.421 25.691 1.00 57.72 99 PRO A O 1
ATOM 736 N N . LYS A 1 100 ? -20.895 -6.521 26.104 1.00 57.16 100 LYS A N 1
ATOM 737 C CA . LYS A 1 100 ? -21.299 -6.259 27.471 1.00 57.16 100 LYS A CA 1
ATOM 738 C C . LYS A 1 100 ? -19.975 -6.154 28.206 1.00 57.16 100 LYS A C 1
ATOM 740 O O . LYS A 1 100 ? -19.494 -7.129 28.770 1.00 57.16 100 LYS A O 1
ATOM 745 N N . PHE A 1 101 ? -19.339 -4.985 28.137 1.00 53.00 101 PHE A N 1
ATOM 746 C CA . PHE A 1 101 ? -18.476 -4.539 29.195 1.00 53.00 101 PHE A CA 1
ATOM 747 C C . PHE A 1 101 ? -19.403 -4.648 30.384 1.00 53.00 101 PHE A C 1
ATOM 749 O O . PHE A 1 101 ? -20.358 -3.879 30.503 1.00 53.00 101 PHE A O 1
ATOM 756 N N . ALA A 1 102 ? -19.222 -5.716 31.160 1.00 54.62 102 ALA A N 1
ATOM 757 C CA . ALA A 1 102 ? -19.725 -5.764 32.503 1.00 54.62 102 ALA A CA 1
ATOM 758 C C . ALA A 1 102 ? -19.130 -4.504 33.109 1.00 54.62 102 ALA A C 1
ATOM 760 O O . ALA A 1 102 ? -17.944 -4.454 33.436 1.00 54.62 102 ALA A O 1
ATOM 761 N N . TYR A 1 103 ? -19.918 -3.432 33.091 1.00 52.03 103 TYR A N 1
ATOM 762 C CA . TYR A 1 103 ? -19.651 -2.264 33.874 1.00 52.03 103 TYR A CA 1
ATOM 763 C C . TYR A 1 103 ? -19.683 -2.863 35.265 1.00 52.03 103 TYR A C 1
ATOM 765 O O . TYR A 1 103 ? -20.753 -3.159 35.797 1.00 52.03 103 TYR A O 1
ATOM 773 N N . TYR A 1 104 ? -18.500 -3.191 35.784 1.00 52.75 104 TYR A N 1
ATOM 774 C CA . TYR A 1 104 ? -18.303 -3.386 37.196 1.00 52.75 104 TYR A CA 1
ATOM 775 C C . TYR A 1 104 ? -18.688 -2.028 37.762 1.00 52.75 104 TYR A C 1
ATOM 777 O O . TYR A 1 104 ? -17.870 -1.125 37.917 1.00 52.75 104 TYR A O 1
ATOM 785 N N . GLN A 1 105 ? -19.990 -1.873 37.999 1.00 49.62 105 GLN A N 1
ATOM 786 C CA . GLN A 1 105 ? -20.523 -1.003 39.006 1.00 49.62 105 GLN A CA 1
ATOM 787 C C . GLN A 1 105 ? -19.880 -1.585 40.256 1.00 49.62 105 GLN A C 1
ATOM 789 O O . GLN A 1 105 ? -20.420 -2.449 40.938 1.00 49.62 105 GLN A O 1
ATOM 794 N N . ILE A 1 106 ? -18.663 -1.123 40.538 1.00 52.78 106 ILE A N 1
ATOM 795 C CA . ILE A 1 106 ? -18.209 -0.956 41.898 1.00 52.78 106 ILE A CA 1
ATOM 796 C C . ILE A 1 106 ? -19.164 0.111 42.422 1.00 52.78 106 ILE A C 1
ATOM 798 O O . ILE A 1 106 ? -18.834 1.288 42.528 1.00 52.78 106 ILE A O 1
ATOM 802 N N . THR A 1 107 ? -20.407 -0.297 42.687 1.00 47.50 107 THR A N 1
ATOM 803 C CA . THR A 1 107 ? -21.188 0.293 43.744 1.00 47.50 107 THR A CA 1
ATOM 804 C C . THR A 1 107 ? -20.263 0.157 44.931 1.00 47.50 107 THR A C 1
ATOM 806 O O . THR A 1 107 ? -20.103 -0.928 45.496 1.00 47.50 107 THR A O 1
ATOM 809 N N . GLN A 1 108 ? -19.552 1.244 45.235 1.00 49.78 108 GLN A N 1
ATOM 810 C CA . GLN A 1 108 ? -19.061 1.493 46.569 1.00 49.78 108 GLN A CA 1
ATOM 811 C C . GLN A 1 108 ? -20.312 1.462 47.435 1.00 49.78 108 GLN A C 1
ATOM 813 O O . GLN A 1 108 ? -20.946 2.480 47.695 1.00 49.78 108 GLN A O 1
ATOM 818 N N . SER A 1 109 ? -20.703 0.250 47.826 1.00 43.81 109 SER A N 1
ATOM 819 C CA . SER A 1 109 ? -21.507 0.022 48.998 1.00 43.81 109 SER A CA 1
ATOM 820 C C . SER A 1 109 ? -20.639 0.539 50.130 1.00 43.81 109 SER A C 1
ATOM 822 O O . SER A 1 109 ? -19.776 -0.150 50.676 1.00 43.81 109 SER A O 1
ATOM 824 N N . SER A 1 110 ? -20.810 1.836 50.366 1.00 53.34 110 SER A N 1
ATOM 825 C CA . SER A 1 110 ? -20.725 2.479 51.658 1.00 53.34 110 SER A CA 1
ATOM 826 C C . SER A 1 110 ? -21.021 1.443 52.745 1.00 53.34 110 SER A C 1
ATOM 828 O O . SER A 1 110 ? -22.013 0.728 52.635 1.00 53.34 110 SER A O 1
ATOM 830 N N . SER A 1 111 ? -20.135 1.361 53.744 1.00 52.22 111 SER A N 1
ATOM 831 C CA . SER A 1 111 ? -20.136 0.424 54.884 1.00 52.22 111 SER A CA 1
ATOM 832 C C . SER A 1 111 ? -19.162 -0.764 54.863 1.00 52.22 111 SER A C 1
ATOM 834 O O . SER A 1 111 ? -19.387 -1.753 55.565 1.00 52.22 111 SER A O 1
ATOM 836 N N . ARG A 1 112 ? -17.982 -0.654 54.234 1.00 47.75 112 ARG A N 1
ATOM 837 C CA . ARG A 1 112 ? -16.822 -1.280 54.897 1.00 47.75 112 ARG A CA 1
ATOM 838 C C . ARG A 1 112 ? -16.533 -0.461 56.150 1.00 47.75 112 ARG A C 1
ATOM 840 O O . ARG A 1 112 ? -15.837 0.548 56.097 1.00 47.75 112 ARG A O 1
ATOM 847 N N . ASN A 1 113 ? -17.115 -0.882 57.268 1.00 58.78 113 ASN A N 1
ATOM 848 C CA . ASN A 1 113 ? -16.640 -0.538 58.600 1.00 58.78 113 ASN A CA 1
ATOM 849 C C . ASN A 1 113 ? -15.208 -1.064 58.704 1.00 58.78 113 ASN A C 1
ATOM 851 O O . ASN A 1 113 ? -14.984 -2.191 59.133 1.00 58.78 113 ASN A O 1
ATOM 855 N N . LEU A 1 114 ? -14.237 -0.285 58.219 1.00 61.38 114 LEU A N 1
ATOM 856 C CA . LEU A 1 114 ? -12.834 -0.576 58.457 1.00 61.38 114 LEU A CA 1
ATOM 857 C C . LEU A 1 114 ? -12.614 -0.369 59.963 1.00 61.38 114 LEU A C 1
ATOM 859 O O . LEU A 1 114 ? -12.686 0.778 60.414 1.00 61.38 114 LEU A O 1
ATOM 863 N N . PRO A 1 115 ? -12.336 -1.427 60.750 1.00 62.69 115 PRO A N 1
ATOM 864 C CA . PRO A 1 115 ? -12.116 -1.298 62.195 1.00 62.69 115 PRO A CA 1
ATOM 865 C C . PRO A 1 115 ? -10.975 -0.315 62.503 1.00 62.69 115 PRO A C 1
ATOM 867 O O . PRO A 1 115 ? -10.995 0.385 63.515 1.00 62.69 115 PRO A O 1
ATOM 870 N N . PHE A 1 116 ? -10.043 -0.177 61.556 1.00 66.25 116 PHE A N 1
ATOM 871 C CA . PHE A 1 116 ? -8.945 0.775 61.598 1.00 66.25 116 PHE A CA 1
ATOM 872 C C . PHE A 1 116 ? -9.400 2.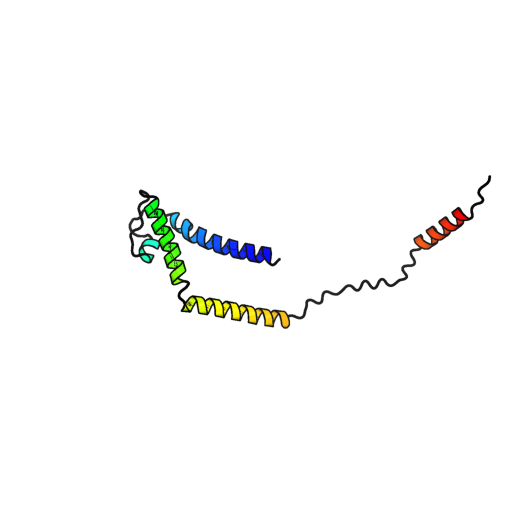241 61.643 1.00 66.25 116 PHE A C 1
ATOM 874 O O . PHE A 1 116 ? -8.798 3.042 62.349 1.00 66.25 116 PHE A O 1
ATOM 881 N N . ARG A 1 117 ? -10.491 2.611 60.952 1.00 74.31 117 ARG A N 1
ATOM 882 C CA . ARG A 1 117 ? -10.981 4.000 60.951 1.00 74.31 117 ARG A CA 1
ATOM 883 C C . ARG A 1 117 ? -11.503 4.402 62.330 1.00 74.31 117 ARG A C 1
ATOM 885 O O . ARG A 1 117 ? -11.211 5.499 62.792 1.00 74.31 117 ARG A O 1
ATOM 892 N N . HIS A 1 118 ? -12.227 3.508 63.003 1.00 74.75 118 HIS A N 1
ATOM 893 C CA . HIS A 1 118 ? -12.715 3.762 64.359 1.00 74.75 118 HIS A CA 1
ATOM 894 C C . HIS A 1 118 ? -11.578 3.809 65.383 1.00 74.75 118 HIS A C 1
ATOM 896 O O . HIS A 1 118 ? -11.591 4.678 66.251 1.00 74.75 118 HIS A O 1
ATOM 902 N N . GLN A 1 119 ? -10.579 2.926 65.271 1.00 79.00 119 GLN A N 1
ATOM 903 C CA . GLN A 1 119 ? -9.394 2.982 66.133 1.00 79.00 119 GLN A CA 1
ATOM 904 C C . GLN A 1 119 ? -8.583 4.264 65.925 1.00 79.00 119 GLN A C 1
ATOM 906 O O . GLN A 1 119 ? -8.193 4.876 66.913 1.00 79.00 119 GLN A O 1
ATOM 911 N N . LEU A 1 120 ? -8.392 4.707 64.678 1.00 84.00 120 LEU A N 1
ATOM 912 C CA . LEU A 1 120 ? -7.681 5.949 64.370 1.00 84.00 120 LEU A CA 1
ATOM 913 C C . LEU A 1 120 ? -8.402 7.169 64.958 1.00 84.00 120 LEU A C 1
ATOM 915 O O . LEU A 1 120 ? -7.779 7.975 65.639 1.00 84.00 120 LEU A O 1
ATOM 919 N N . ILE A 1 121 ? -9.720 7.278 64.748 1.00 85.31 121 ILE A N 1
ATOM 920 C CA . ILE A 1 121 ? -10.526 8.384 65.292 1.00 85.31 121 ILE A CA 1
ATOM 921 C C . ILE A 1 121 ? -10.488 8.372 66.823 1.00 85.31 121 ILE A C 1
ATOM 923 O O . ILE A 1 121 ? -10.321 9.416 67.444 1.00 85.31 121 ILE A O 1
ATOM 927 N N . ARG A 1 122 ? -10.596 7.192 67.445 1.00 84.00 122 ARG A N 1
ATOM 928 C CA . ARG A 1 122 ? -10.509 7.059 68.903 1.00 84.00 122 ARG A CA 1
ATOM 929 C C . ARG A 1 122 ? -9.128 7.448 69.434 1.00 84.00 122 ARG A C 1
ATOM 931 O O . ARG A 1 122 ? -9.048 8.078 70.482 1.00 84.00 122 ARG A O 1
ATOM 938 N N . TRP A 1 123 ? -8.059 7.073 68.734 1.00 87.44 123 TRP A N 1
ATOM 939 C CA . TRP A 1 123 ? -6.692 7.433 69.105 1.00 87.44 123 TRP A CA 1
ATOM 940 C C . TRP A 1 123 ? -6.460 8.946 68.997 1.00 87.44 123 TRP A C 1
ATOM 942 O O . TRP A 1 123 ? -5.951 9.547 69.938 1.00 87.44 123 TRP A O 1
ATOM 952 N N . LEU A 1 124 ? -6.927 9.572 67.911 1.00 87.19 124 LEU A N 1
ATOM 953 C CA . LEU A 1 124 ? -6.895 11.028 67.724 1.00 87.19 124 LEU A CA 1
ATOM 954 C C . LEU A 1 124 ? -7.672 11.763 68.823 1.00 87.19 124 LEU A C 1
ATOM 956 O O . LEU A 1 124 ? -7.142 12.688 69.427 1.00 87.19 124 LEU A O 1
ATOM 960 N N . ALA A 1 125 ? -8.881 11.303 69.153 1.00 86.81 125 ALA A N 1
ATOM 961 C CA . ALA A 1 125 ? -9.692 11.914 70.203 1.00 86.81 125 ALA A CA 1
ATOM 962 C C . ALA A 1 125 ? -9.024 11.838 71.588 1.00 86.81 125 ALA A C 1
ATOM 964 O O . ALA A 1 125 ? -9.115 12.782 72.370 1.00 86.81 125 ALA A O 1
ATOM 965 N N . LEU A 1 126 ? -8.337 10.735 71.905 1.00 85.00 126 LEU A N 1
ATOM 966 C CA . LEU A 1 126 ? -7.576 10.607 73.153 1.00 85.00 126 LEU A CA 1
ATOM 967 C C . LEU A 1 126 ? -6.350 11.523 73.181 1.00 85.00 126 LEU A C 1
ATOM 969 O O . LEU A 1 126 ? -6.013 12.042 74.239 1.00 85.00 126 LEU A O 1
ATOM 973 N N . PHE A 1 127 ? -5.701 11.726 72.034 1.00 82.62 127 PHE A N 1
ATOM 974 C CA . PHE A 1 127 ? -4.569 12.638 71.920 1.00 82.62 127 PHE A CA 1
ATOM 975 C C . PHE A 1 127 ? -5.001 14.097 72.119 1.00 82.62 127 PHE A C 1
ATOM 977 O O . PHE A 1 127 ? -4.412 14.804 72.933 1.00 82.62 127 PHE A O 1
ATOM 984 N N . GLU A 1 128 ? -6.075 14.527 71.455 1.00 85.69 128 GLU A N 1
ATOM 985 C CA . GLU A 1 128 ? -6.611 15.892 71.567 1.00 85.69 128 GLU A CA 1
ATOM 986 C C . GLU A 1 128 ? -7.113 16.232 72.975 1.00 85.69 128 GLU A C 1
ATOM 988 O O . GLU A 1 128 ? -7.006 17.375 73.406 1.00 85.69 128 GLU A O 1
ATOM 993 N N . ASN A 1 129 ? -7.638 15.245 73.705 1.00 79.31 129 ASN A N 1
ATOM 994 C CA . ASN A 1 129 ? -8.137 15.430 75.070 1.00 79.31 129 ASN A CA 1
ATOM 995 C C . ASN A 1 129 ? -7.101 15.071 76.145 1.00 79.31 129 ASN A C 1
ATOM 997 O O . ASN A 1 129 ? -7.440 15.005 77.329 1.00 79.31 129 ASN A O 1
ATOM 1001 N N . SER A 1 130 ? -5.849 14.811 75.759 1.00 76.56 130 SER A N 1
ATOM 1002 C CA . SER A 1 130 ? -4.793 14.577 76.738 1.00 76.56 130 SER A CA 1
ATOM 1003 C C . SER A 1 130 ? -4.414 15.906 77.411 1.00 76.56 130 SER A C 1
ATOM 1005 O O . SER A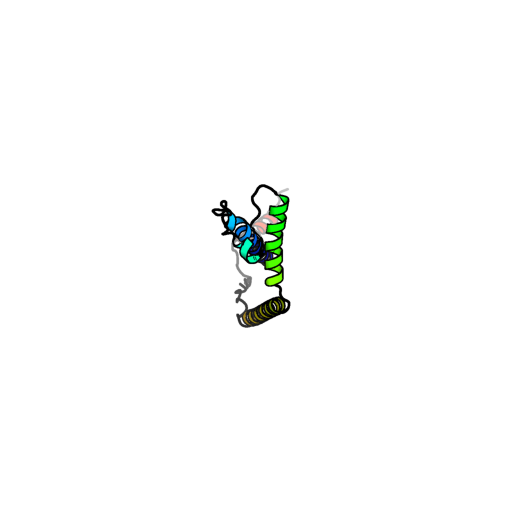 1 130 ? -4.247 16.917 76.727 1.00 76.56 130 SER A O 1
ATOM 1007 N N . PRO A 1 131 ? -4.322 15.954 78.752 1.00 74.31 131 PRO A N 1
ATOM 1008 C CA . PRO A 1 131 ? -3.996 17.186 79.454 1.00 74.31 131 PRO A CA 1
ATOM 1009 C C . PRO A 1 131 ? -2.574 17.618 79.096 1.00 74.31 131 PRO A C 1
ATOM 1011 O O . PRO A 1 131 ? -1.603 16.935 79.421 1.00 74.31 131 PRO A O 1
ATOM 1014 N N . THR A 1 132 ? -2.442 18.768 78.435 1.00 69.81 132 THR A N 1
ATOM 1015 C CA . THR A 1 132 ? -1.148 19.422 78.253 1.00 69.81 132 THR A CA 1
ATOM 1016 C C . THR A 1 132 ? -0.740 20.017 79.592 1.00 69.81 132 THR A C 1
ATOM 1018 O O . THR A 1 132 ? -1.274 21.046 80.005 1.00 69.81 132 THR A O 1
ATOM 1021 N N . THR A 1 133 ? 0.166 19.353 80.303 1.00 65.69 133 THR A N 1
ATOM 1022 C CA . THR A 1 133 ? 0.781 19.918 81.504 1.00 65.69 133 THR A CA 1
ATOM 1023 C C . THR A 1 133 ? 1.728 21.041 81.079 1.00 65.69 133 THR A C 1
ATOM 1025 O O . THR A 1 133 ? 2.834 20.765 80.609 1.00 65.69 133 THR A O 1
ATOM 1028 N N . PHE A 1 134 ? 1.268 22.284 81.209 1.00 54.22 134 PHE A N 1
ATOM 1029 C CA . PHE A 1 134 ? 2.113 23.459 81.417 1.00 54.22 134 PHE A CA 1
ATOM 1030 C C . PHE A 1 134 ? 2.005 23.871 82.883 1.00 54.22 134 PHE A C 1
ATOM 1032 O O . PHE A 1 134 ? 0.881 23.766 83.429 1.00 54.22 134 PHE A O 1
#

pLDDT: mean 70.08, std 12.12, range [43.81, 90.81]

Foldseek 3Di:
DVVVVVVVVVVVVVVCLVCVLPVQPPPPLPQPPPDPLCVLVVHGQDNPPDPVSNVVSSVVSVVSVVCVCPDVVNVVVVVVVVVVVVVVVVVVVVPPDDPPPVPPPPPVPDDPPPVVVVVVVVVVVCVVPPDDDD

Sequence (134 aa):
MKSLFTALVLASFIGLIGFGVFGTHADMQNHDGNCIAAAVQGKDCPKQSNLAAYLTFHLGIIKNFSTTAFNYSTASLLILSLIAIGIAFGILVRHVAPPKFAYYQITQSSSRNLPFRHQLIRWLALFENSPTTF

Organism: NCBI:txid1802447